Protein AF-A0A418MGN4-F1 (afdb_monomer)

pLDDT: mean 84.05, std 13.54, range [45.31, 95.94]

Mean predicted aligned error: 10.43 Å

Sequence (135 aa):
MVRQQVTQWLERDSSVAQAFSMTQEFLKAIHRHKPARLQQWLAEAEQGAIPKFHSVARGLRRDEAAVMEALQWPYSNGPTEAAVNSLKTVKRQMLGRGKLDLLRKRYLALAERRHWYKRTQQPSSELVQVLSEVP

Structure (mmCIF, N/CA/C/O backbone):
data_AF-A0A418MGN4-F1
#
_entry.id   AF-A0A418MGN4-F1
#
loop_
_atom_site.group_PDB
_atom_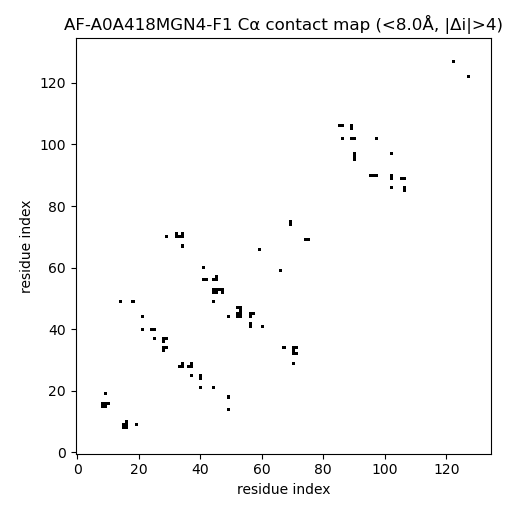site.id
_atom_site.type_symbol
_atom_site.label_atom_id
_atom_site.label_alt_id
_atom_site.label_comp_id
_atom_site.label_asym_id
_atom_site.label_entity_id
_atom_site.label_seq_id
_atom_site.pdbx_PDB_ins_code
_atom_site.Cartn_x
_atom_site.Cartn_y
_atom_site.Cartn_z
_atom_site.occupancy
_atom_site.B_iso_or_equiv
_atom_site.auth_seq_id
_atom_site.auth_comp_id
_atom_site.auth_asym_id
_atom_site.auth_atom_id
_atom_site.pdbx_PDB_model_num
ATOM 1 N N . MET A 1 1 ? 4.988 20.285 14.246 1.00 57.81 1 MET A N 1
ATOM 2 C CA . MET A 1 1 ? 3.801 21.067 13.835 1.00 57.81 1 MET A CA 1
ATOM 3 C C . MET A 1 1 ? 2.652 20.188 13.321 1.00 57.81 1 MET A C 1
ATOM 5 O O . MET A 1 1 ? 1.611 20.186 13.955 1.00 57.81 1 MET A O 1
ATOM 9 N N . VAL A 1 2 ? 2.831 19.362 12.276 1.00 65.69 2 VAL A N 1
ATOM 10 C CA . VAL A 1 2 ? 1.742 18.531 11.690 1.00 65.69 2 VAL A CA 1
ATOM 11 C C . VAL A 1 2 ? 1.106 17.530 12.674 1.00 65.69 2 VAL A C 1
ATOM 13 O O . VAL A 1 2 ? -0.108 17.371 12.693 1.00 65.69 2 VAL A O 1
ATOM 16 N N . ARG A 1 3 ? 1.896 16.885 13.547 1.00 66.19 3 ARG A N 1
ATOM 17 C CA . ARG A 1 3 ? 1.373 15.886 14.504 1.00 66.19 3 ARG A CA 1
ATOM 18 C C . ARG A 1 3 ? 0.373 16.462 15.516 1.00 66.19 3 ARG A C 1
ATOM 20 O O . ARG A 1 3 ? -0.577 15.775 15.852 1.00 66.19 3 ARG A O 1
ATOM 27 N N . GLN A 1 4 ? 0.555 17.709 15.956 1.00 69.69 4 GLN A N 1
ATOM 28 C CA . GLN A 1 4 ? -0.351 18.357 16.917 1.00 69.69 4 GLN A CA 1
ATOM 29 C C . GLN A 1 4 ? -1.708 18.713 16.293 1.00 69.69 4 GLN A C 1
ATOM 31 O O . GLN A 1 4 ? -2.731 18.628 16.963 1.00 69.69 4 GLN A O 1
ATOM 36 N N . GLN A 1 5 ? -1.729 19.057 15.001 1.00 73.00 5 GLN A N 1
ATOM 37 C CA . GLN A 1 5 ? -2.971 19.334 14.271 1.00 73.00 5 GLN A CA 1
ATOM 38 C C . GLN A 1 5 ? -3.812 18.069 14.080 1.00 73.00 5 GLN A C 1
ATOM 40 O O . GLN A 1 5 ? -5.027 18.111 14.244 1.00 73.00 5 GLN A O 1
ATOM 45 N N . VAL A 1 6 ? -3.164 16.931 13.801 1.00 74.94 6 VAL A N 1
ATOM 46 C CA . VAL A 1 6 ? -3.851 15.636 13.695 1.00 74.94 6 VAL A CA 1
ATOM 47 C C . VAL A 1 6 ? -4.528 15.280 15.016 1.00 74.94 6 VAL A C 1
ATOM 49 O O . VAL A 1 6 ? -5.704 14.938 15.007 1.00 74.94 6 VAL A O 1
ATOM 52 N N . THR A 1 7 ? -3.838 15.426 16.151 1.00 75.69 7 THR A N 1
ATOM 53 C CA . THR A 1 7 ? -4.432 15.151 17.468 1.00 75.69 7 THR A CA 1
ATOM 54 C C . THR A 1 7 ? -5.652 16.034 17.739 1.00 75.69 7 THR A C 1
ATOM 56 O O . THR A 1 7 ? -6.694 15.518 18.126 1.00 75.69 7 THR A O 1
ATOM 59 N N . GLN A 1 8 ? -5.580 17.332 17.423 1.00 76.12 8 GLN A N 1
ATOM 60 C CA . GLN A 1 8 ? -6.723 18.242 17.581 1.00 76.12 8 GLN A CA 1
ATOM 61 C C . GLN A 1 8 ? -7.935 17.872 16.713 1.00 76.12 8 GLN A C 1
ATOM 63 O O . GLN A 1 8 ? -9.071 18.122 17.113 1.00 76.12 8 GLN A O 1
ATOM 68 N N . TRP A 1 9 ? -7.733 17.315 15.516 1.00 77.62 9 TRP A N 1
ATOM 69 C CA . TRP A 1 9 ? -8.843 16.841 14.681 1.00 77.62 9 TRP A CA 1
ATOM 70 C C . TRP A 1 9 ? -9.460 15.550 15.217 1.00 77.62 9 TRP A C 1
ATOM 72 O O . TRP A 1 9 ? -10.677 15.403 15.174 1.00 77.62 9 TRP A O 1
ATOM 82 N N . LEU A 1 10 ? -8.638 14.653 15.767 1.00 79.50 10 LEU A N 1
ATOM 83 C CA . LEU A 1 10 ? -9.106 13.411 16.388 1.00 79.50 10 LEU A CA 1
ATOM 84 C C . LEU A 1 10 ? -9.915 13.677 17.667 1.00 79.50 10 LEU A C 1
ATOM 86 O O . LEU A 1 10 ? -10.868 12.960 17.942 1.00 79.50 10 LEU A O 1
ATOM 90 N N . GLU A 1 11 ? -9.569 14.714 18.430 1.00 79.25 11 GLU A N 1
ATOM 91 C CA . GLU A 1 11 ? -10.300 15.104 19.646 1.00 79.25 11 GLU A CA 1
ATOM 92 C C . GLU A 1 11 ? -11.654 15.765 19.351 1.00 79.25 11 GLU A C 1
ATOM 94 O O . GLU A 1 11 ? -12.571 15.691 20.166 1.00 79.25 11 GLU A O 1
ATOM 99 N N . ARG A 1 12 ? -11.791 16.419 18.191 1.00 83.62 12 ARG A N 1
ATOM 100 C CA . ARG A 1 12 ? -13.003 17.162 17.814 1.00 83.62 12 ARG A CA 1
ATOM 101 C C . ARG A 1 12 ? -14.094 16.302 17.191 1.00 83.62 12 ARG A C 1
ATOM 103 O O . ARG A 1 12 ? -15.263 16.651 17.320 1.00 83.62 12 ARG A O 1
ATOM 110 N N . ASP A 1 13 ? -13.726 15.228 16.500 1.00 87.50 13 ASP A N 1
ATOM 111 C CA . ASP A 1 13 ? -14.672 14.385 15.774 1.00 87.50 13 ASP A CA 1
ATOM 112 C C . ASP A 1 13 ? -14.382 12.901 16.029 1.00 87.50 13 ASP A C 1
ATOM 114 O O . ASP A 1 13 ? -13.368 12.342 15.596 1.00 87.50 13 ASP A O 1
ATOM 118 N N . SER A 1 14 ? -15.315 12.245 16.721 1.00 84.31 14 SER A N 1
ATOM 119 C CA . SER A 1 14 ? -15.226 10.824 17.060 1.00 84.31 14 SER A CA 1
ATOM 120 C C . SER A 1 14 ? -15.234 9.917 15.825 1.00 84.31 14 SER A C 1
ATOM 122 O O . SER A 1 14 ? -14.618 8.850 15.852 1.00 84.31 14 SER A O 1
ATOM 124 N N . SER A 1 15 ? -15.853 10.342 14.720 1.00 85.56 15 SER A N 1
ATOM 125 C CA . SER A 1 15 ? -15.847 9.596 13.459 1.00 85.56 15 SER A CA 1
ATOM 126 C C . SER A 1 15 ? -14.466 9.620 12.799 1.00 85.56 15 SER A C 1
ATOM 128 O O . SER A 1 15 ? -13.997 8.596 12.293 1.00 85.56 15 SER A O 1
ATOM 130 N N . VAL A 1 16 ? -13.759 10.752 12.880 1.00 86.56 16 VAL A N 1
ATOM 131 C CA . VAL A 1 16 ? -12.380 10.895 12.388 1.00 86.56 16 VAL A CA 1
ATOM 132 C C . VAL A 1 16 ? -11.424 10.079 13.254 1.00 86.56 16 VAL A C 1
ATOM 134 O O . VAL A 1 16 ? -10.553 9.388 12.720 1.00 86.56 16 VAL A O 1
ATOM 137 N N . ALA A 1 17 ? -11.621 10.082 14.575 1.00 87.88 17 ALA A N 1
ATOM 138 C CA . ALA A 1 17 ? -10.872 9.230 15.496 1.00 87.88 17 ALA A CA 1
ATOM 139 C C . ALA A 1 17 ? -11.045 7.738 15.185 1.00 87.88 17 ALA A C 1
ATOM 141 O O . ALA A 1 17 ? -10.059 7.000 15.080 1.00 87.88 17 ALA A O 1
ATOM 142 N N . GLN A 1 18 ? -12.287 7.300 14.967 1.00 88.12 18 GLN A N 1
ATOM 143 C CA . GLN A 1 18 ? -12.589 5.924 14.585 1.00 88.12 18 GLN A CA 1
ATOM 144 C C . GLN A 1 18 ? -11.954 5.570 13.236 1.00 88.12 18 GLN A C 1
ATOM 146 O O . GLN A 1 18 ? -11.312 4.525 13.116 1.00 88.12 18 GLN A O 1
ATOM 151 N N . ALA A 1 19 ? -12.053 6.456 12.240 1.00 90.88 19 ALA A N 1
ATOM 152 C CA . ALA A 1 19 ? -11.460 6.232 10.927 1.00 90.88 19 ALA A CA 1
ATOM 153 C C . ALA A 1 19 ? -9.938 6.099 1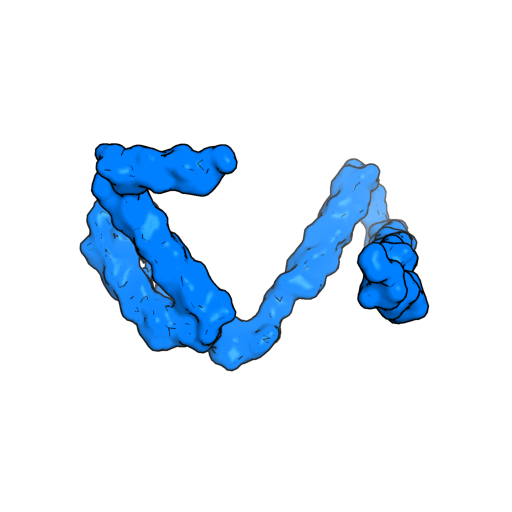0.982 1.00 90.88 19 ALA A C 1
ATOM 155 O O . ALA A 1 19 ? -9.352 5.219 10.342 1.00 90.88 19 ALA A O 1
ATOM 156 N N . PHE A 1 20 ? -9.295 6.954 11.773 1.00 90.88 20 PHE A N 1
ATOM 157 C CA . PHE A 1 20 ? -7.861 6.895 11.988 1.00 90.88 20 PHE A CA 1
ATOM 158 C C . PHE A 1 20 ? -7.454 5.582 12.659 1.00 90.88 20 PHE A C 1
ATOM 160 O O . PHE A 1 20 ? -6.564 4.901 12.154 1.00 90.88 20 PHE A O 1
ATOM 167 N N . SER A 1 21 ? -8.140 5.192 13.738 1.00 90.75 21 SER A N 1
ATOM 168 C CA . SER A 1 21 ? -7.884 3.932 14.445 1.00 90.75 21 SER A CA 1
ATOM 169 C C . SER A 1 21 ? -8.006 2.724 13.513 1.00 90.75 21 SER A C 1
ATOM 171 O O . SER A 1 21 ? -7.067 1.938 13.383 1.00 90.75 21 SER A O 1
ATOM 173 N N . MET A 1 22 ? -9.107 2.633 12.760 1.00 93.38 22 MET A N 1
ATOM 174 C CA . MET A 1 22 ? -9.318 1.553 11.795 1.00 93.38 22 MET A CA 1
ATOM 175 C C . MET A 1 22 ? -8.234 1.525 10.716 1.00 93.38 22 MET A C 1
ATOM 177 O O . MET A 1 22 ? -7.742 0.454 10.369 1.00 93.38 22 MET A O 1
ATOM 181 N N . THR A 1 23 ? -7.812 2.685 10.213 1.00 94.31 23 THR A N 1
ATOM 182 C CA . THR A 1 23 ? -6.727 2.766 9.225 1.00 94.31 23 THR A CA 1
ATOM 183 C C . THR A 1 23 ? -5.399 2.289 9.813 1.00 94.31 23 THR A C 1
ATOM 185 O O . THR A 1 23 ? -4.657 1.559 9.157 1.00 94.31 23 THR A O 1
ATOM 188 N N . GLN A 1 24 ? -5.088 2.664 11.056 1.00 94.06 24 GLN A N 1
ATOM 189 C CA . GLN A 1 24 ? -3.870 2.217 11.733 1.00 94.06 24 GLN A CA 1
ATOM 190 C C . GLN A 1 24 ? -3.868 0.703 11.952 1.00 94.06 24 GLN A C 1
ATOM 192 O O . GLN A 1 24 ? -2.849 0.058 11.711 1.00 94.06 24 GLN A O 1
ATOM 197 N N . GLU A 1 25 ? -4.992 0.121 12.368 1.00 93.38 25 GLU A N 1
ATOM 198 C CA . GLU A 1 25 ? -5.103 -1.327 12.560 1.00 93.38 25 GLU A CA 1
ATOM 199 C C . GLU A 1 25 ? -4.964 -2.099 11.245 1.00 93.38 25 GLU A C 1
ATOM 201 O O . GLU A 1 25 ? -4.227 -3.087 11.195 1.00 93.38 25 GLU A O 1
ATOM 206 N N . PHE A 1 26 ? -5.554 -1.594 10.158 1.00 94.31 26 PHE A N 1
ATOM 207 C CA . PHE A 1 26 ? -5.337 -2.133 8.816 1.00 94.31 26 PHE A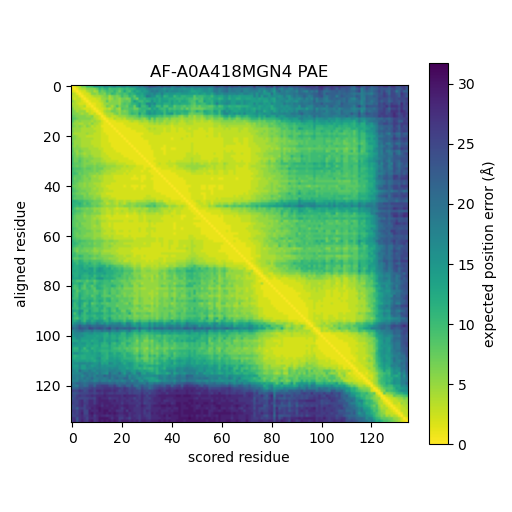 CA 1
ATOM 208 C C . PHE A 1 26 ? -3.855 -2.110 8.424 1.00 94.31 26 PHE A C 1
ATOM 210 O O . PHE A 1 26 ? -3.277 -3.143 8.087 1.00 94.31 26 PHE A O 1
ATOM 217 N N . LEU A 1 27 ? -3.206 -0.944 8.519 1.00 94.00 27 LEU A N 1
ATOM 218 C CA . LEU A 1 27 ? -1.797 -0.791 8.150 1.00 94.00 27 LEU A CA 1
ATOM 219 C C . LEU A 1 27 ? -0.885 -1.684 8.995 1.00 94.00 27 LEU A C 1
ATOM 221 O O . LEU A 1 27 ? 0.065 -2.262 8.469 1.00 94.00 27 LEU A O 1
ATOM 225 N N . LYS A 1 28 ? -1.169 -1.835 10.293 1.00 93.12 28 LYS A N 1
ATOM 226 C CA . LYS A 1 28 ? -0.435 -2.766 11.159 1.00 93.12 28 LYS A CA 1
ATOM 227 C C . LYS A 1 28 ? -0.605 -4.210 10.699 1.00 93.12 28 LYS A C 1
ATOM 229 O O . LYS A 1 28 ? 0.386 -4.935 10.698 1.00 93.12 28 LYS A O 1
ATOM 234 N N . ALA A 1 29 ? -1.814 -4.629 10.320 1.00 92.69 29 ALA A N 1
ATOM 235 C CA . ALA A 1 29 ? -2.063 -5.985 9.832 1.00 92.69 29 ALA A CA 1
ATOM 236 C C . ALA A 1 29 ? -1.272 -6.280 8.547 1.00 92.69 29 ALA A C 1
ATOM 238 O O . ALA A 1 29 ? -0.634 -7.331 8.457 1.00 92.69 29 ALA A O 1
ATOM 239 N N . ILE A 1 30 ? -1.248 -5.324 7.610 1.00 91.56 30 ILE A N 1
ATOM 240 C CA . ILE A 1 30 ? -0.504 -5.436 6.350 1.00 91.56 30 ILE A CA 1
ATOM 241 C C . ILE A 1 30 ? 1.010 -5.431 6.592 1.00 91.56 30 ILE A C 1
ATOM 243 O O . ILE A 1 30 ? 1.690 -6.391 6.245 1.00 91.56 30 ILE A O 1
ATOM 247 N N . HIS A 1 31 ? 1.552 -4.395 7.242 1.00 89.62 31 HIS A N 1
ATOM 248 C CA . HIS A 1 31 ? 3.003 -4.254 7.430 1.00 89.62 31 HIS A CA 1
ATOM 249 C C . HIS A 1 31 ? 3.619 -5.351 8.303 1.00 89.62 31 HIS A C 1
ATOM 251 O O . HIS A 1 31 ? 4.808 -5.634 8.187 1.00 89.62 31 HIS A O 1
ATOM 257 N N . ARG A 1 32 ? 2.838 -5.951 9.209 1.00 90.44 32 ARG A N 1
ATOM 258 C CA . ARG A 1 32 ? 3.302 -7.049 10.071 1.00 90.44 32 ARG A CA 1
ATOM 259 C C . ARG A 1 32 ? 2.974 -8.432 9.514 1.00 90.44 32 ARG A C 1
ATOM 261 O O . ARG A 1 32 ? 3.194 -9.405 10.235 1.00 90.44 32 ARG A O 1
ATOM 268 N N . HIS A 1 33 ? 2.441 -8.521 8.291 1.00 89.50 33 HIS A N 1
ATOM 269 C CA . HIS A 1 33 ? 2.100 -9.787 7.641 1.00 89.50 33 HIS A CA 1
ATOM 270 C C . HIS A 1 33 ? 1.220 -10.681 8.539 1.00 89.50 33 HIS A C 1
ATOM 272 O O . HIS A 1 33 ? 1.530 -11.841 8.809 1.00 89.50 33 HIS A O 1
ATOM 278 N N . LYS A 1 34 ? 0.140 -10.111 9.098 1.00 91.50 34 LYS A N 1
ATOM 279 C CA . LYS A 1 34 ? -0.769 -10.802 10.031 1.00 91.50 34 LYS A CA 1
ATOM 280 C C . LYS A 1 34 ? -2.126 -11.086 9.366 1.00 91.50 34 LYS A C 1
ATOM 282 O O . LYS A 1 34 ? -3.057 -10.303 9.567 1.00 91.50 34 LYS A O 1
ATOM 287 N N . PRO A 1 35 ? -2.285 -12.211 8.638 1.00 91.25 35 PRO A N 1
ATOM 288 C CA . PRO A 1 35 ? -3.520 -12.523 7.908 1.00 91.25 35 PRO A CA 1
ATOM 289 C C . PRO A 1 35 ? -4.741 -12.638 8.828 1.00 91.25 35 PRO A C 1
ATOM 291 O O . PRO A 1 35 ? -5.783 -12.058 8.542 1.00 91.25 35 PRO A O 1
ATOM 294 N N . ALA A 1 36 ? -4.596 -13.272 9.996 1.00 92.56 36 ALA A N 1
ATOM 295 C CA . ALA A 1 36 ? -5.677 -13.366 10.981 1.00 92.56 36 ALA A CA 1
ATOM 296 C C . ALA A 1 36 ? -6.156 -11.987 11.476 1.00 92.56 36 ALA A C 1
ATOM 298 O O . ALA A 1 36 ? -7.352 -11.766 11.656 1.00 92.56 36 ALA A O 1
ATOM 299 N N . ARG A 1 37 ? -5.234 -11.028 11.649 1.00 94.06 37 ARG A N 1
ATOM 300 C CA . ARG A 1 37 ? -5.594 -9.663 12.058 1.00 94.06 37 ARG A CA 1
ATOM 301 C C . ARG A 1 37 ? -6.303 -8.914 10.933 1.00 94.06 37 ARG A C 1
ATOM 303 O O . ARG A 1 37 ? -7.234 -8.168 11.217 1.00 94.06 37 ARG A O 1
ATOM 310 N N . LEU A 1 38 ? -5.899 -9.128 9.677 1.00 94.88 38 LEU A N 1
ATOM 311 C CA . LEU A 1 38 ? -6.600 -8.550 8.532 1.00 94.88 38 LEU A CA 1
ATOM 312 C C . LEU A 1 38 ? -8.025 -9.108 8.412 1.00 94.88 38 LEU A C 1
ATOM 314 O O . LEU A 1 38 ? -8.948 -8.335 8.195 1.00 94.88 38 LEU A O 1
ATOM 318 N N . GLN A 1 39 ? -8.221 -10.413 8.604 1.00 94.44 39 GLN A N 1
ATOM 319 C CA . GLN A 1 39 ? -9.551 -11.037 8.589 1.00 94.44 39 GLN A CA 1
ATOM 320 C C . GLN A 1 39 ? -10.495 -10.428 9.625 1.00 94.44 39 GLN A C 1
ATOM 322 O O . GLN A 1 39 ? -11.632 -10.079 9.309 1.00 94.44 39 GLN A O 1
ATOM 327 N N . GLN A 1 40 ? -10.002 -10.242 10.850 1.00 94.44 40 GLN A N 1
ATOM 328 C CA . GLN A 1 40 ? -10.760 -9.565 11.895 1.00 94.44 40 GLN A CA 1
ATOM 329 C C . GLN A 1 40 ? -11.103 -8.126 11.488 1.00 94.44 40 GLN A C 1
ATOM 331 O O . GLN A 1 40 ? -12.252 -7.708 11.607 1.00 94.44 40 GLN A O 1
ATOM 336 N N . TRP A 1 41 ? -10.126 -7.391 10.952 1.00 95.94 41 TRP A N 1
ATOM 337 C CA . TRP A 1 41 ? -10.351 -6.028 10.483 1.00 95.94 41 TRP A CA 1
ATOM 338 C C . TRP A 1 41 ? -11.392 -5.959 9.359 1.00 95.94 41 TRP A C 1
ATOM 340 O O . TRP A 1 41 ? -12.202 -5.042 9.359 1.00 95.94 41 TRP A O 1
ATOM 350 N N . LEU A 1 42 ? -11.416 -6.918 8.426 1.00 95.81 42 LEU A N 1
ATOM 351 C CA . LEU A 1 42 ? -12.421 -6.971 7.357 1.00 95.81 42 LEU A CA 1
ATOM 352 C C . LEU A 1 42 ? -13.836 -7.121 7.925 1.00 95.81 42 LEU A C 1
ATOM 354 O O . LE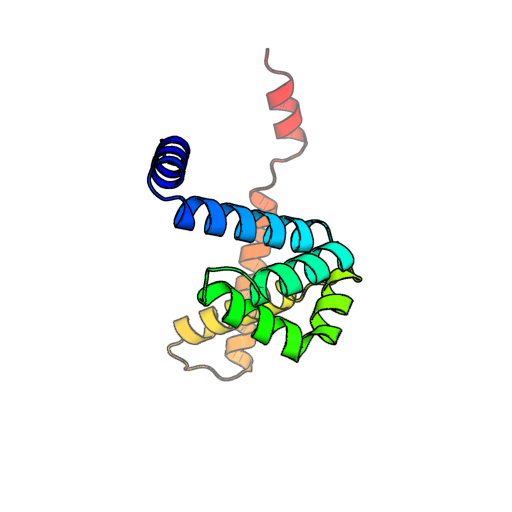U A 1 42 ? -14.731 -6.388 7.513 1.00 95.81 42 LEU A O 1
ATOM 358 N N . ALA A 1 43 ? -14.026 -8.009 8.905 1.00 94.81 43 ALA A N 1
ATOM 359 C CA . ALA A 1 43 ? -15.316 -8.182 9.570 1.00 94.81 43 ALA A CA 1
ATOM 360 C C . ALA A 1 43 ? -15.751 -6.909 10.326 1.00 94.81 43 ALA A C 1
ATOM 362 O O . ALA A 1 43 ? -16.891 -6.464 10.190 1.00 94.81 43 ALA A O 1
ATOM 363 N N . GLU A 1 44 ? -14.831 -6.281 11.066 1.00 93.56 44 GLU A N 1
ATOM 364 C CA . GLU A 1 44 ? -15.074 -5.003 11.755 1.00 93.56 44 GLU A CA 1
ATOM 365 C C . GLU A 1 44 ? -15.379 -3.868 10.759 1.00 93.56 44 GLU A C 1
ATOM 367 O O . GLU A 1 44 ? -16.243 -3.025 11.000 1.00 93.56 44 GLU A O 1
ATOM 372 N N . ALA A 1 45 ? -14.699 -3.857 9.611 1.00 94.62 45 ALA A N 1
ATOM 373 C CA . ALA A 1 45 ? -14.869 -2.866 8.560 1.00 94.62 45 ALA A CA 1
ATOM 374 C C . ALA A 1 45 ? -16.189 -3.000 7.802 1.00 94.62 45 ALA A C 1
ATOM 376 O O . ALA A 1 45 ? -16.707 -1.983 7.357 1.00 94.62 45 ALA A O 1
ATOM 377 N N . GLU A 1 46 ? -16.743 -4.202 7.663 1.00 93.19 46 GLU A N 1
ATOM 378 C CA . GLU A 1 46 ? -18.053 -4.437 7.041 1.00 93.19 46 GLU A CA 1
ATOM 379 C C . GLU A 1 46 ? -19.217 -4.041 7.957 1.00 93.19 46 GLU A C 1
ATOM 381 O O . GLU A 1 46 ? -20.238 -3.554 7.477 1.00 93.19 46 GLU A O 1
ATOM 386 N N . GLN A 1 47 ? -19.057 -4.224 9.270 1.00 90.62 47 GLN A N 1
ATOM 387 C CA . GLN A 1 47 ? -20.097 -3.940 10.268 1.00 90.62 47 GLN A CA 1
ATOM 388 C C . GLN A 1 47 ? -19.994 -2.528 10.868 1.00 90.62 47 GLN A C 1
ATOM 390 O O . GLN A 1 47 ? -20.905 -2.073 11.558 1.00 90.62 47 GLN A O 1
ATOM 395 N N . GLY A 1 48 ? -18.879 -1.832 10.635 1.00 88.19 48 GLY A N 1
ATOM 396 C CA . GLY A 1 48 ? -18.590 -0.531 11.232 1.00 88.19 48 GLY A CA 1
ATOM 397 C C . GLY A 1 48 ? -19.488 0.609 10.737 1.00 88.19 48 GLY A C 1
ATOM 398 O O . GLY A 1 48 ? -20.204 0.497 9.748 1.00 88.19 48 GLY A O 1
ATOM 399 N N . ALA A 1 49 ? -19.403 1.766 11.392 1.00 86.12 49 ALA A N 1
ATOM 400 C CA . ALA A 1 49 ? -20.263 2.919 11.101 1.00 86.12 49 ALA A CA 1
ATOM 401 C C . ALA A 1 49 ? -19.837 3.751 9.873 1.00 86.12 49 ALA A C 1
ATOM 403 O O . ALA A 1 49 ? -20.536 4.686 9.493 1.00 86.12 49 ALA A O 1
ATOM 404 N N . ILE A 1 50 ? -18.686 3.452 9.259 1.00 90.12 50 ILE A N 1
ATOM 405 C CA . ILE A 1 50 ? -18.075 4.287 8.215 1.00 90.12 50 ILE A CA 1
ATOM 406 C C . ILE A 1 50 ? -18.204 3.587 6.851 1.00 90.12 50 ILE A C 1
ATOM 408 O O . ILE A 1 50 ? -17.425 2.673 6.553 1.00 90.12 50 ILE A O 1
ATOM 412 N N . PRO A 1 51 ? -19.108 4.049 5.960 1.00 90.19 51 PRO A N 1
ATOM 413 C CA . PRO A 1 51 ? -19.405 3.372 4.692 1.00 90.19 51 PRO A CA 1
ATOM 414 C C . PRO A 1 51 ? -18.196 3.214 3.767 1.00 90.19 51 PRO A C 1
ATOM 416 O O . PRO A 1 51 ? -18.133 2.304 2.937 1.00 90.19 51 PRO A O 1
ATOM 419 N N . LYS A 1 52 ? -17.196 4.097 3.892 1.00 91.56 52 LYS A N 1
ATOM 420 C CA . LYS A 1 52 ? -15.989 4.008 3.071 1.00 91.56 52 LYS A CA 1
ATOM 421 C C . LYS A 1 52 ? -15.201 2.728 3.359 1.00 91.56 52 LYS A C 1
ATOM 423 O O . LYS A 1 52 ? -14.733 2.106 2.404 1.00 91.56 52 LYS A O 1
ATOM 428 N N . PHE A 1 53 ? -15.123 2.281 4.614 1.00 94.44 53 PHE A N 1
ATOM 429 C CA . PHE A 1 53 ? -14.452 1.020 4.945 1.00 94.44 53 PHE A CA 1
ATOM 430 C C . PHE A 1 53 ? -15.217 -0.199 4.442 1.00 94.44 53 PHE A C 1
ATOM 432 O O . PHE A 1 53 ? -14.577 -1.152 4.015 1.00 94.44 53 PHE A O 1
ATOM 439 N N . HIS A 1 54 ? -16.547 -0.130 4.331 1.00 94.56 54 HIS A N 1
ATOM 440 C CA . HIS A 1 54 ? -17.342 -1.210 3.735 1.00 94.56 54 HIS A CA 1
ATOM 441 C C . HIS A 1 54 ? -16.933 -1.460 2.282 1.00 94.56 54 HIS A C 1
ATOM 443 O O . HIS A 1 54 ? -16.850 -2.596 1.825 1.00 94.56 54 HIS A O 1
ATOM 449 N N . SER A 1 55 ? -16.695 -0.383 1.521 1.00 93.00 55 SER A N 1
ATOM 450 C CA . SER A 1 55 ? -16.258 -0.493 0.123 1.00 93.00 55 SER A CA 1
ATOM 451 C C . SER A 1 55 ? -14.856 -1.093 -0.001 1.00 93.00 55 SER A C 1
ATOM 453 O O . SER A 1 55 ? -14.619 -1.905 -0.892 1.00 93.00 55 SER A O 1
ATOM 455 N N . VAL A 1 56 ? -13.955 -0.739 0.921 1.00 94.06 56 VAL A N 1
ATOM 456 C CA . VAL A 1 56 ? -12.594 -1.286 0.974 1.00 94.06 56 VAL A CA 1
ATOM 457 C C . VAL A 1 56 ? -12.630 -2.766 1.344 1.00 94.06 56 VAL A C 1
ATOM 459 O O . VAL A 1 56 ? -12.031 -3.575 0.643 1.00 94.06 56 VAL A O 1
ATOM 462 N N . ALA A 1 57 ? -13.376 -3.128 2.388 1.00 95.50 57 ALA A N 1
ATOM 463 C CA . ALA A 1 57 ? -13.498 -4.506 2.840 1.00 95.50 57 ALA A CA 1
ATOM 464 C C . ALA A 1 57 ? -14.096 -5.407 1.754 1.00 95.50 57 ALA A C 1
ATOM 466 O O . ALA A 1 57 ? -13.501 -6.425 1.420 1.00 95.50 57 ALA A O 1
ATOM 467 N N . ARG A 1 58 ? -15.181 -4.976 1.093 1.00 94.50 58 ARG A N 1
ATOM 468 C CA . ARG A 1 58 ? -15.755 -5.709 -0.050 1.00 94.50 58 ARG A CA 1
ATOM 469 C C . ARG A 1 58 ? -14.773 -5.887 -1.206 1.00 94.50 58 ARG A C 1
ATOM 471 O O . ARG A 1 58 ? -14.752 -6.947 -1.824 1.00 94.50 58 ARG A O 1
ATOM 478 N N . GLY A 1 59 ? -13.971 -4.864 -1.507 1.00 94.44 59 GLY A N 1
ATOM 479 C CA . GLY A 1 59 ? -12.923 -4.962 -2.523 1.00 94.44 59 GLY A CA 1
ATOM 480 C C . GLY A 1 59 ? -11.885 -6.026 -2.165 1.00 94.44 59 GLY A C 1
ATOM 481 O O . GLY A 1 59 ? -11.588 -6.887 -2.983 1.00 94.44 59 GLY A O 1
ATOM 482 N N . LEU A 1 60 ? -11.400 -6.016 -0.923 1.00 94.88 60 LEU A N 1
ATOM 483 C CA . LEU A 1 60 ? -10.420 -6.990 -0.434 1.00 94.88 60 LEU A CA 1
ATOM 484 C C . LEU A 1 60 ? -10.992 -8.410 -0.325 1.00 94.88 60 LEU A C 1
ATOM 486 O O . LEU A 1 60 ? -10.283 -9.359 -0.632 1.00 94.88 60 LEU A O 1
ATOM 490 N N . ARG A 1 61 ? -12.268 -8.562 0.053 1.00 95.12 61 ARG A N 1
ATOM 491 C CA . ARG A 1 61 ? -12.980 -9.853 0.068 1.00 95.12 61 ARG A CA 1
ATOM 492 C C . ARG A 1 61 ? -13.069 -10.487 -1.314 1.00 95.12 61 ARG A C 1
ATOM 494 O O . ARG A 1 61 ? -12.942 -11.698 -1.447 1.00 95.12 61 ARG A O 1
ATOM 501 N N . ARG A 1 62 ? -13.284 -9.679 -2.355 1.00 95.75 62 ARG A N 1
ATOM 502 C CA . ARG A 1 62 ? -13.371 -10.183 -3.733 1.00 95.75 62 ARG A CA 1
ATOM 503 C C . ARG A 1 62 ? -12.089 -10.902 -4.160 1.00 95.75 62 ARG A C 1
ATOM 505 O O . ARG A 1 62 ? -12.175 -11.910 -4.853 1.00 95.75 62 ARG A O 1
ATOM 512 N N . ASP A 1 63 ? -10.945 -10.404 -3.704 1.00 93.81 63 ASP A N 1
ATOM 513 C CA . ASP A 1 63 ? -9.617 -10.936 -4.011 1.00 93.81 63 ASP A CA 1
ATOM 514 C C . ASP A 1 63 ? -8.963 -11.593 -2.777 1.00 93.81 63 ASP A C 1
ATOM 516 O O . ASP A 1 63 ? -7.738 -11.640 -2.661 1.00 93.81 63 ASP A O 1
ATOM 520 N N . GLU A 1 64 ? -9.768 -12.106 -1.838 1.00 92.69 64 GLU A N 1
ATOM 521 C CA . GLU A 1 64 ? -9.313 -12.535 -0.508 1.00 92.69 64 GLU A CA 1
ATOM 522 C C . GLU A 1 64 ? -8.182 -13.561 -0.567 1.00 92.69 64 GLU A C 1
ATOM 524 O O . GLU A 1 64 ? -7.178 -13.402 0.123 1.00 92.69 64 GLU A O 1
ATOM 529 N N . ALA A 1 65 ? -8.298 -14.570 -1.434 1.00 91.81 65 ALA A N 1
ATOM 530 C CA . ALA A 1 65 ? -7.258 -15.582 -1.605 1.00 91.81 65 ALA A CA 1
ATOM 531 C C . ALA A 1 65 ? -5.910 -14.950 -1.992 1.00 91.81 65 ALA A C 1
ATOM 533 O O . ALA A 1 65 ? -4.887 -15.242 -1.379 1.00 91.81 65 ALA A O 1
ATOM 534 N N . ALA A 1 66 ? -5.912 -14.018 -2.950 1.00 91.25 66 ALA A N 1
ATOM 535 C CA . ALA A 1 66 ? -4.700 -13.328 -3.381 1.00 91.25 66 ALA A CA 1
ATOM 536 C C . ALA A 1 66 ? -4.131 -12.423 -2.279 1.00 91.25 66 ALA A C 1
ATOM 538 O O . ALA A 1 66 ? -2.916 -12.349 -2.109 1.00 91.25 66 ALA A O 1
ATOM 539 N N . VAL A 1 67 ? -4.994 -11.755 -1.509 1.00 91.81 67 VAL A N 1
ATOM 540 C CA . VAL A 1 67 ? -4.585 -10.891 -0.392 1.00 91.81 67 VAL A CA 1
ATOM 541 C C . VAL A 1 67 ? -3.964 -11.703 0.747 1.00 91.81 67 VAL A C 1
ATOM 543 O O . VAL A 1 67 ? -2.948 -11.289 1.306 1.00 91.81 67 VAL A O 1
ATOM 546 N N . MET A 1 68 ? -4.542 -12.857 1.091 1.00 91.56 68 MET A N 1
ATOM 547 C CA . MET A 1 68 ? -4.006 -13.727 2.143 1.00 91.56 68 MET A CA 1
ATOM 548 C C . MET A 1 68 ? -2.658 -14.325 1.736 1.00 91.56 68 MET A C 1
ATOM 550 O O . MET A 1 68 ? -1.711 -14.264 2.521 1.00 91.56 68 MET A O 1
ATOM 554 N N . GLU A 1 69 ? -2.530 -14.798 0.494 1.00 90.19 69 GLU A N 1
ATOM 555 C CA . GLU A 1 69 ? -1.249 -15.261 -0.052 1.00 90.19 69 GLU A CA 1
ATOM 556 C C . GLU A 1 69 ? -0.208 -14.130 -0.069 1.00 90.19 69 GLU A C 1
ATOM 558 O O . GLU A 1 69 ? 0.921 -14.308 0.388 1.00 90.19 69 GLU A O 1
ATOM 563 N N . ALA A 1 70 ? -0.587 -12.921 -0.498 1.00 88.56 70 ALA A N 1
ATOM 564 C CA . ALA A 1 70 ? 0.310 -11.764 -0.495 1.00 88.56 70 ALA A CA 1
ATOM 565 C C . ALA A 1 70 ? 0.814 -11.383 0.910 1.00 88.56 70 ALA A C 1
ATOM 567 O O . ALA A 1 70 ? 1.889 -10.800 1.037 1.00 88.56 70 ALA A O 1
ATOM 568 N N . LEU A 1 71 ? 0.064 -11.705 1.970 1.00 89.00 71 LEU A N 1
ATOM 569 C CA . LEU A 1 71 ? 0.519 -11.524 3.350 1.00 89.00 71 LEU A CA 1
ATOM 570 C C . LEU A 1 71 ? 1.400 -12.667 3.843 1.00 89.00 71 LEU A C 1
ATOM 572 O O . LEU A 1 71 ? 2.263 -12.427 4.684 1.00 89.00 71 LEU A O 1
ATOM 576 N N . GLN A 1 72 ? 1.189 -13.884 3.354 1.00 88.12 72 GLN A N 1
ATOM 577 C CA . GLN A 1 72 ? 1.951 -15.057 3.768 1.00 88.12 72 GLN A CA 1
ATOM 578 C C . GLN A 1 72 ? 3.376 -15.050 3.210 1.00 88.12 72 GLN A C 1
ATOM 580 O O . GLN A 1 72 ? 4.311 -15.479 3.891 1.00 88.12 72 GLN A O 1
ATOM 585 N N . TRP A 1 73 ? 3.553 -14.541 1.992 1.00 85.56 73 TRP A N 1
ATOM 586 C CA . TRP A 1 73 ? 4.843 -14.539 1.316 1.00 85.56 73 TRP A CA 1
ATOM 587 C C . TRP A 1 73 ? 5.567 -13.189 1.435 1.00 85.56 73 TRP A C 1
ATOM 589 O O . TRP A 1 73 ? 4.936 -12.134 1.433 1.00 85.56 73 TRP A O 1
ATOM 599 N N . PRO A 1 74 ? 6.913 -13.180 1.472 1.00 81.00 74 PRO A N 1
ATOM 600 C CA . PRO A 1 74 ? 7.698 -11.944 1.525 1.00 81.00 74 PRO A CA 1
ATOM 601 C C . PRO A 1 74 ? 7.805 -11.240 0.159 1.00 81.00 74 PRO A C 1
ATOM 603 O O . PRO A 1 74 ? 8.490 -10.223 0.031 1.00 81.00 74 PRO A O 1
ATOM 606 N N . TYR A 1 75 ? 7.186 -11.791 -0.889 1.00 81.94 75 TYR A N 1
ATOM 607 C CA . TYR A 1 75 ? 7.246 -11.234 -2.234 1.00 81.94 75 TYR A CA 1
ATOM 608 C C . TYR A 1 75 ? 6.260 -10.079 -2.379 1.00 81.94 75 TYR A C 1
ATOM 610 O O . TYR A 1 75 ? 5.084 -10.194 -2.051 1.00 81.94 75 TYR A O 1
ATOM 618 N N . SER A 1 76 ? 6.734 -8.968 -2.937 1.00 81.19 76 SER A N 1
ATOM 619 C CA . SER A 1 76 ? 5.890 -7.826 -3.276 1.00 81.19 76 SER A CA 1
ATOM 620 C C . SER A 1 76 ? 6.008 -7.500 -4.758 1.00 81.19 76 SER A C 1
ATOM 622 O O . SER A 1 76 ? 7.063 -7.674 -5.370 1.00 81.19 76 SER A O 1
ATOM 624 N N . ASN A 1 77 ? 4.938 -6.954 -5.332 1.00 85.00 77 ASN A N 1
ATOM 625 C CA . ASN A 1 77 ? 4.949 -6.442 -6.702 1.00 85.00 77 ASN A CA 1
ATOM 626 C C . ASN A 1 77 ? 5.670 -5.081 -6.826 1.00 85.00 77 ASN A C 1
ATOM 628 O O . ASN A 1 77 ? 5.763 -4.517 -7.915 1.00 85.00 77 ASN A O 1
ATOM 632 N N . GLY A 1 78 ? 6.207 -4.544 -5.724 1.00 86.38 78 GLY A N 1
ATOM 633 C CA . GLY A 1 78 ? 6.833 -3.222 -5.663 1.00 86.38 78 GLY A CA 1
ATOM 634 C C . GLY A 1 78 ? 7.952 -3.005 -6.693 1.00 86.38 78 GLY A C 1
ATOM 635 O O . GLY A 1 78 ? 7.915 -2.000 -7.406 1.00 86.38 78 GLY A O 1
ATOM 636 N N . PRO A 1 79 ? 8.929 -3.923 -6.846 1.00 88.00 79 PRO A N 1
ATOM 637 C CA . PRO A 1 79 ? 9.977 -3.791 -7.860 1.00 88.00 79 PRO A CA 1
ATOM 638 C C . PRO A 1 79 ? 9.426 -3.744 -9.292 1.00 88.00 79 PRO A C 1
ATOM 640 O O . PRO A 1 79 ? 9.851 -2.910 -10.097 1.00 88.00 79 PRO A O 1
ATOM 643 N N . THR A 1 80 ? 8.444 -4.594 -9.597 1.00 90.38 80 THR A N 1
ATOM 644 C CA . THR A 1 80 ? 7.775 -4.642 -10.903 1.00 90.38 80 THR A CA 1
ATOM 645 C C . THR A 1 80 ? 7.015 -3.347 -11.174 1.00 90.38 80 THR A C 1
ATOM 647 O O . THR A 1 80 ? 7.169 -2.743 -12.236 1.00 90.38 80 THR A O 1
ATOM 650 N N . GLU A 1 81 ? 6.241 -2.861 -10.205 1.00 90.88 81 GLU A N 1
ATOM 651 C CA . GLU A 1 81 ? 5.499 -1.604 -10.314 1.00 90.88 81 GLU A CA 1
ATOM 652 C C . GLU A 1 81 ? 6.428 -0.403 -10.473 1.00 90.88 81 GLU A C 1
ATOM 654 O O . GLU A 1 81 ? 6.172 0.469 -11.306 1.00 90.88 81 GLU A O 1
ATOM 659 N N . ALA A 1 82 ? 7.549 -0.376 -9.750 1.00 89.31 82 ALA A N 1
ATOM 660 C CA . ALA A 1 82 ? 8.564 0.658 -9.895 1.00 89.31 82 ALA A CA 1
ATOM 661 C C . ALA A 1 82 ? 9.170 0.661 -11.308 1.00 89.31 82 ALA A C 1
ATOM 663 O O . ALA A 1 82 ? 9.328 1.732 -11.913 1.00 89.31 82 ALA A O 1
ATOM 664 N N . ALA A 1 83 ? 9.470 -0.517 -11.867 1.00 90.06 83 ALA A N 1
ATOM 665 C CA . ALA A 1 83 ? 9.954 -0.663 -13.239 1.00 90.06 83 ALA A CA 1
ATOM 666 C C . ALA A 1 83 ? 8.908 -0.184 -14.260 1.00 90.06 83 ALA A C 1
ATOM 668 O O . ALA A 1 83 ? 9.208 0.663 -15.106 1.00 90.06 83 ALA A O 1
ATOM 669 N N . VAL A 1 84 ? 7.656 -0.635 -14.129 1.00 92.56 84 VAL A N 1
ATOM 670 C CA . VAL A 1 84 ? 6.537 -0.234 -14.998 1.00 92.56 84 VAL A CA 1
ATOM 671 C C . VAL A 1 84 ? 6.280 1.270 -14.919 1.00 92.56 84 VAL A C 1
ATOM 673 O O . VAL A 1 84 ? 6.112 1.920 -15.952 1.00 92.56 84 VAL A O 1
ATOM 676 N N . ASN A 1 85 ? 6.276 1.858 -13.723 1.00 93.31 85 ASN A N 1
ATOM 677 C CA . ASN A 1 85 ? 6.089 3.295 -13.542 1.00 93.31 85 ASN A CA 1
ATOM 678 C C . ASN A 1 85 ? 7.219 4.092 -14.207 1.00 93.31 85 ASN A C 1
ATOM 680 O O . ASN A 1 85 ? 6.989 5.091 -14.885 1.00 93.31 85 ASN A O 1
ATOM 684 N N . SER A 1 86 ? 8.451 3.607 -14.086 1.00 91.06 86 SER A N 1
ATOM 685 C CA . SER A 1 86 ? 9.616 4.227 -14.717 1.00 91.06 86 SER A CA 1
ATOM 686 C C . SER A 1 86 ? 9.540 4.164 -16.239 1.00 91.06 86 SER A C 1
ATOM 688 O O . SER A 1 86 ? 9.775 5.168 -16.910 1.00 91.06 86 SER A O 1
ATOM 690 N N . LEU A 1 87 ? 9.131 3.018 -16.786 1.00 92.62 87 LEU A N 1
ATOM 691 C CA . LEU A 1 87 ? 8.890 2.858 -18.214 1.00 92.62 87 LEU A CA 1
ATOM 692 C C . LEU A 1 87 ? 7.775 3.795 -18.706 1.00 92.62 87 LEU A C 1
ATOM 694 O O . LEU A 1 87 ? 7.936 4.467 -19.726 1.00 92.62 87 LEU A O 1
ATOM 698 N N . LYS A 1 88 ? 6.667 3.899 -17.958 1.00 91.44 88 LYS A N 1
ATOM 699 C CA . LYS A 1 88 ? 5.569 4.839 -18.247 1.00 91.44 88 LYS A CA 1
ATOM 700 C C . LYS A 1 88 ? 6.063 6.286 -18.255 1.00 91.44 88 LYS A C 1
ATOM 702 O O . LYS A 1 88 ? 5.710 7.033 -19.164 1.00 91.44 88 LYS A O 1
ATOM 707 N N . THR A 1 89 ? 6.906 6.676 -17.302 1.00 93.31 89 THR A N 1
ATOM 708 C CA . THR A 1 89 ? 7.510 8.016 -17.248 1.00 93.31 89 THR A CA 1
ATOM 709 C C . THR A 1 89 ? 8.376 8.297 -18.471 1.00 93.31 89 THR A C 1
ATOM 711 O O . THR A 1 89 ? 8.192 9.330 -19.111 1.00 93.31 89 THR A O 1
ATOM 714 N N . VAL A 1 90 ? 9.253 7.366 -18.861 1.00 92.0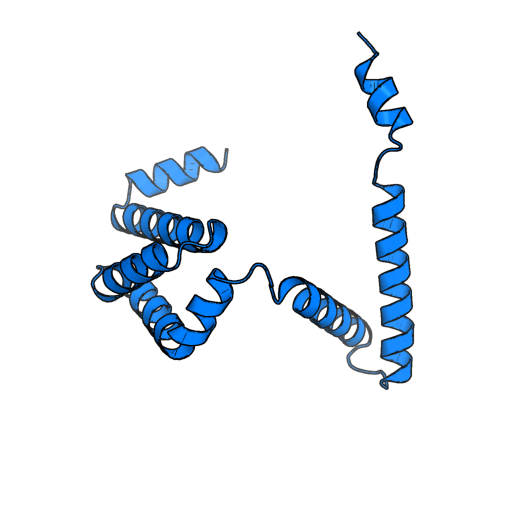6 90 VAL A N 1
ATOM 715 C CA . VAL A 1 90 ? 10.070 7.508 -20.078 1.00 92.06 90 VAL A CA 1
ATOM 716 C C . VAL A 1 90 ? 9.177 7.668 -21.312 1.00 92.06 90 VAL A C 1
ATOM 718 O O . VAL A 1 90 ? 9.374 8.593 -22.096 1.00 92.06 90 VAL A O 1
ATOM 721 N N . LYS A 1 91 ? 8.136 6.839 -21.453 1.00 92.25 91 LYS A N 1
ATOM 722 C CA . LYS A 1 91 ? 7.179 6.934 -22.566 1.00 92.25 91 LYS A CA 1
ATOM 723 C C . LYS A 1 91 ? 6.421 8.269 -22.586 1.00 92.25 91 LYS A C 1
ATOM 725 O O . LYS A 1 91 ? 6.204 8.829 -23.659 1.00 92.25 91 LYS A O 1
ATOM 730 N N . ARG A 1 92 ? 6.040 8.807 -21.422 1.00 94.12 92 ARG A N 1
ATOM 731 C CA . ARG A 1 92 ? 5.378 10.121 -21.296 1.00 94.12 92 ARG A CA 1
ATOM 732 C C . ARG A 1 92 ? 6.310 11.280 -21.649 1.00 94.12 92 ARG A C 1
ATOM 734 O O . ARG A 1 92 ? 5.887 12.174 -22.370 1.00 94.12 92 ARG A O 1
ATOM 741 N N . GLN A 1 93 ? 7.582 11.229 -21.243 1.00 91.69 93 GLN A N 1
ATOM 742 C CA . GLN A 1 93 ? 8.605 12.204 -21.664 1.00 91.69 93 GLN A CA 1
ATOM 743 C C . GLN A 1 93 ? 8.827 12.210 -23.181 1.00 91.69 93 GLN A C 1
ATOM 745 O O . GLN A 1 93 ? 9.348 13.170 -23.736 1.00 91.69 93 GLN A O 1
ATOM 750 N N . MET A 1 94 ? 8.453 11.126 -23.854 1.00 91.75 94 MET A N 1
ATOM 751 C CA . MET A 1 94 ? 8.511 10.994 -25.306 1.00 91.75 94 MET A CA 1
ATOM 752 C C . MET A 1 94 ? 7.201 11.393 -25.991 1.00 91.75 94 MET A C 1
ATOM 754 O O . MET A 1 94 ? 7.049 11.162 -27.187 1.00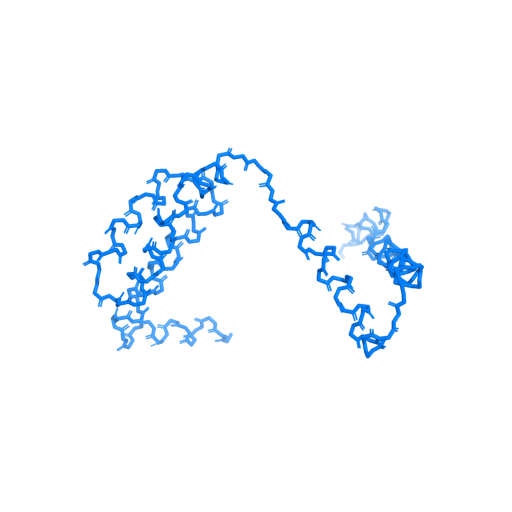 91.75 94 MET A O 1
ATOM 758 N N . LEU A 1 95 ? 6.226 11.939 -25.253 1.00 91.31 95 LEU A N 1
ATOM 759 C CA . LEU A 1 95 ? 4.882 12.245 -25.755 1.00 91.31 95 LEU A CA 1
ATOM 760 C C . LEU A 1 95 ? 4.210 11.020 -26.403 1.00 91.31 95 LEU A C 1
ATOM 762 O O . LEU A 1 95 ? 3.510 11.132 -27.405 1.00 91.31 95 LEU A O 1
ATOM 766 N N . GLY A 1 96 ? 4.489 9.823 -25.876 1.00 86.69 96 GLY A N 1
ATOM 767 C CA . GLY A 1 96 ? 4.006 8.557 -26.431 1.00 86.69 96 GLY A CA 1
ATOM 768 C C . GLY A 1 96 ? 4.709 8.099 -27.714 1.00 86.69 96 GLY A C 1
ATOM 769 O O . GLY A 1 96 ? 4.431 6.997 -28.184 1.00 86.69 96 GLY A O 1
ATOM 770 N N . ARG A 1 97 ? 5.641 8.889 -28.262 1.00 81.12 97 ARG A N 1
ATOM 771 C CA . ARG A 1 97 ? 6.344 8.611 -29.519 1.00 81.12 97 ARG A CA 1
ATOM 772 C C . ARG A 1 97 ? 7.613 7.812 -29.257 1.00 81.12 97 ARG A C 1
ATOM 774 O O . ARG A 1 97 ? 8.620 8.353 -28.828 1.00 81.12 97 ARG A O 1
ATOM 781 N N . GLY A 1 98 ? 7.586 6.517 -29.526 1.00 80.69 98 GLY A N 1
ATOM 782 C CA . GLY A 1 98 ? 8.774 5.675 -29.421 1.00 80.69 98 GLY A CA 1
ATOM 783 C C . GLY A 1 98 ? 8.430 4.211 -29.613 1.00 80.69 98 GLY A C 1
ATOM 784 O O . GLY A 1 98 ? 7.618 3.666 -28.866 1.00 80.69 98 GLY A O 1
ATOM 785 N N . LYS A 1 99 ? 9.054 3.574 -30.608 1.00 87.06 99 LYS A N 1
ATOM 786 C CA . LYS A 1 99 ? 9.006 2.116 -30.771 1.00 87.06 99 LYS A CA 1
ATOM 787 C C . LYS A 1 99 ? 9.741 1.442 -29.601 1.00 87.06 99 LYS A C 1
ATOM 789 O O . LYS A 1 99 ? 10.543 2.084 -28.916 1.00 87.06 99 LYS A O 1
ATOM 794 N N . LEU A 1 100 ? 9.465 0.157 -29.379 1.00 90.12 100 LEU A N 1
ATOM 795 C CA . LEU A 1 100 ? 10.022 -0.642 -28.277 1.00 90.12 100 LEU A CA 1
ATOM 796 C C . LEU A 1 100 ? 11.544 -0.493 -28.127 1.00 90.12 100 LEU A C 1
ATOM 798 O O . LEU A 1 100 ? 12.023 -0.295 -27.012 1.00 90.12 100 LEU A O 1
ATOM 802 N N . ASP A 1 101 ? 12.288 -0.479 -29.232 1.00 92.12 101 ASP A N 1
ATOM 803 C CA . ASP A 1 101 ? 13.752 -0.364 -29.208 1.00 92.12 101 ASP A CA 1
ATOM 804 C C . ASP A 1 101 ? 14.237 0.949 -28.586 1.00 92.12 101 ASP A C 1
ATOM 806 O O . ASP A 1 101 ? 15.171 0.968 -27.781 1.00 92.12 101 ASP A O 1
ATOM 810 N N . LEU A 1 102 ? 13.579 2.064 -28.917 1.00 91.44 102 LEU A N 1
ATOM 811 C CA . LEU A 1 102 ? 13.932 3.378 -28.383 1.00 91.44 102 LEU A CA 1
ATOM 812 C C . LEU A 1 102 ? 13.548 3.499 -26.901 1.00 91.44 102 LEU A C 1
ATOM 814 O O . LEU A 1 102 ? 14.310 4.058 -26.110 1.00 91.44 102 LEU A O 1
ATOM 818 N N . LEU A 1 103 ? 12.398 2.936 -26.513 1.00 92.44 103 LEU A N 1
ATOM 819 C CA . LEU A 1 103 ? 11.981 2.851 -25.110 1.00 92.44 103 LEU A CA 1
ATOM 820 C C . LEU A 1 103 ? 12.974 2.034 -24.282 1.00 92.44 103 LEU A C 1
ATOM 822 O O . LEU A 1 103 ? 13.367 2.477 -23.204 1.00 92.44 103 LEU A O 1
ATOM 826 N N . ARG A 1 104 ? 13.430 0.889 -24.804 1.00 92.38 104 ARG A N 1
ATOM 827 C CA . ARG A 1 104 ? 14.425 0.033 -24.150 1.00 92.38 104 ARG A CA 1
ATOM 828 C C . ARG A 1 104 ? 15.735 0.780 -23.920 1.00 92.38 104 ARG A C 1
ATOM 830 O O . ARG A 1 104 ? 16.212 0.812 -22.790 1.00 92.38 104 ARG A O 1
ATOM 837 N N . LYS A 1 105 ? 16.278 1.436 -24.953 1.00 93.56 105 LYS A N 1
ATOM 838 C CA . LYS A 1 105 ? 17.521 2.224 -24.847 1.00 93.56 105 LYS A CA 1
ATOM 839 C C . LYS A 1 105 ? 17.413 3.321 -23.785 1.00 93.56 105 LYS A C 1
ATOM 841 O O . LYS A 1 105 ? 18.285 3.446 -22.931 1.00 93.56 105 LYS A O 1
ATOM 846 N N . ARG A 1 106 ? 16.314 4.086 -23.786 1.00 92.94 106 ARG A N 1
ATOM 847 C CA . ARG A 1 106 ? 16.098 5.156 -22.798 1.00 92.94 106 ARG A CA 1
ATOM 848 C C . ARG A 1 106 ? 15.865 4.632 -21.383 1.00 92.94 106 ARG A C 1
ATOM 850 O O . ARG A 1 106 ? 16.300 5.271 -20.428 1.00 92.94 106 ARG A O 1
ATOM 857 N N . TYR A 1 107 ? 15.186 3.498 -21.241 1.00 92.12 107 TYR A N 1
ATOM 858 C CA . TYR A 1 107 ? 14.967 2.868 -19.944 1.00 92.12 107 TYR A CA 1
ATOM 859 C C . TYR A 1 107 ? 16.277 2.355 -19.333 1.00 92.12 107 TYR A C 1
ATOM 861 O O . TYR A 1 107 ? 16.532 2.620 -18.161 1.00 92.12 107 TYR A O 1
ATOM 869 N N . LEU A 1 108 ? 17.130 1.695 -20.124 1.00 92.88 108 LEU A N 1
ATOM 870 C CA . LEU A 1 108 ? 18.450 1.239 -19.673 1.00 92.88 108 LEU A CA 1
ATOM 871 C C . LEU A 1 108 ? 19.336 2.417 -19.252 1.00 92.88 108 LEU A C 1
ATOM 873 O O . LEU A 1 108 ? 19.849 2.417 -18.138 1.00 92.88 108 LEU A O 1
ATOM 877 N N . ALA A 1 109 ? 19.390 3.481 -20.059 1.00 91.19 109 ALA A N 1
ATOM 878 C CA . ALA A 1 109 ? 20.123 4.696 -19.701 1.00 91.19 109 ALA A CA 1
ATOM 879 C C . ALA A 1 109 ? 19.605 5.345 -18.397 1.00 91.19 109 ALA A C 1
ATOM 881 O O . ALA A 1 109 ? 20.377 5.876 -17.600 1.00 91.19 109 ALA A O 1
ATOM 882 N N . LEU A 1 110 ? 18.290 5.306 -18.143 1.00 89.75 110 LEU A N 1
ATOM 883 C CA . LEU A 1 110 ? 17.712 5.768 -16.875 1.00 89.75 110 LEU A CA 1
ATOM 884 C C . LEU A 1 110 ? 18.102 4.857 -15.700 1.00 89.75 110 LEU A C 1
ATOM 886 O O . LEU A 1 110 ? 18.380 5.355 -14.607 1.00 89.75 110 LEU A O 1
ATOM 890 N N . ALA A 1 111 ? 18.096 3.540 -15.903 1.00 86.44 111 ALA A N 1
ATOM 891 C CA . ALA A 1 111 ? 18.480 2.567 -14.886 1.00 86.44 111 ALA A CA 1
ATOM 892 C C . ALA A 1 111 ? 19.955 2.730 -14.484 1.00 86.44 111 ALA A C 1
ATOM 894 O O . ALA A 1 111 ? 20.253 2.770 -13.291 1.00 86.44 111 ALA A O 1
ATOM 895 N N . GLU A 1 112 ? 20.846 2.930 -15.456 1.00 86.44 112 GLU A N 1
ATOM 896 C CA . GLU A 1 112 ? 22.267 3.226 -15.232 1.00 86.44 112 GLU A CA 1
ATOM 897 C C . GLU A 1 112 ? 22.456 4.501 -14.404 1.00 86.44 112 GLU A C 1
ATOM 899 O O . GLU A 1 112 ? 23.149 4.478 -13.387 1.00 86.44 112 GLU A O 1
ATOM 904 N N . ARG A 1 113 ? 21.763 5.596 -14.757 1.00 84.81 113 ARG A N 1
ATOM 905 C CA . ARG A 1 113 ? 21.809 6.850 -13.978 1.00 84.81 113 ARG A CA 1
ATOM 906 C C . ARG A 1 113 ? 21.342 6.663 -12.539 1.00 84.81 113 ARG A C 1
ATOM 908 O O . ARG A 1 113 ? 21.946 7.209 -11.621 1.00 84.81 113 ARG A O 1
ATOM 915 N N . ARG A 1 114 ? 20.269 5.898 -12.323 1.00 81.81 114 ARG A N 1
ATOM 916 C CA . ARG A 1 114 ? 19.755 5.611 -10.974 1.00 81.81 114 ARG A CA 1
ATOM 917 C C . ARG A 1 114 ? 20.716 4.761 -10.160 1.00 81.81 114 ARG A C 1
ATOM 919 O O . ARG A 1 114 ? 20.867 5.012 -8.968 1.00 81.81 114 ARG A O 1
ATOM 926 N N . HIS A 1 115 ? 21.342 3.765 -10.784 1.00 78.44 115 HIS A N 1
ATOM 927 C CA . HIS A 1 115 ? 22.367 2.965 -10.127 1.00 78.44 115 HIS A CA 1
ATOM 928 C C . HIS A 1 115 ? 23.563 3.841 -9.742 1.00 78.44 115 HIS A C 1
ATOM 930 O O . HIS A 1 115 ? 24.042 3.737 -8.613 1.00 78.44 115 HIS A O 1
ATOM 936 N N . TRP A 1 116 ? 24.037 4.698 -10.649 1.00 70.75 116 TRP A N 1
ATOM 937 C CA . TRP A 1 116 ? 25.129 5.628 -10.366 1.00 70.75 116 TRP A CA 1
ATOM 938 C C . TRP A 1 116 ? 24.780 6.539 -9.184 1.00 70.75 116 TRP A C 1
ATOM 940 O O . TRP A 1 116 ? 25.516 6.549 -8.205 1.00 70.75 116 TRP A O 1
ATOM 950 N N . TYR A 1 117 ? 23.601 7.172 -9.208 1.00 71.50 117 TYR A N 1
ATOM 951 C CA . TYR A 1 117 ? 23.135 8.055 -8.136 1.00 71.50 117 TYR A CA 1
ATOM 952 C C . TYR A 1 117 ? 23.081 7.352 -6.774 1.00 71.50 117 TYR A C 1
ATOM 954 O O . TYR A 1 117 ? 23.630 7.858 -5.802 1.00 71.50 117 TYR A O 1
ATOM 962 N N . LYS A 1 118 ? 22.493 6.147 -6.704 1.00 76.00 118 LYS A N 1
ATOM 963 C CA . LYS A 1 118 ? 22.450 5.360 -5.459 1.00 76.00 118 LYS A CA 1
ATOM 964 C C . LYS A 1 118 ? 23.846 5.006 -4.940 1.00 76.00 118 LYS A C 1
ATOM 966 O O . LYS A 1 118 ? 24.060 5.045 -3.737 1.00 76.00 118 LYS A O 1
ATOM 971 N N . ARG A 1 119 ? 24.783 4.683 -5.836 1.00 67.69 119 ARG A N 1
ATOM 972 C CA . ARG A 1 119 ? 26.165 4.320 -5.488 1.00 67.69 119 ARG A CA 1
ATOM 973 C C . ARG A 1 119 ? 26.955 5.517 -4.955 1.00 67.69 119 ARG A C 1
ATOM 975 O O . ARG A 1 119 ? 27.726 5.357 -4.025 1.00 67.69 119 ARG A O 1
ATOM 982 N N . THR A 1 120 ? 26.754 6.704 -5.527 1.00 68.50 120 THR A N 1
ATOM 983 C CA . THR A 1 120 ? 27.465 7.931 -5.126 1.00 68.50 120 THR A CA 1
ATOM 984 C C . THR A 1 120 ? 26.907 8.587 -3.867 1.00 68.50 120 THR A C 1
ATOM 986 O O . THR A 1 120 ? 27.586 9.403 -3.258 1.00 68.50 120 THR A O 1
ATOM 989 N N . GLN A 1 121 ? 25.667 8.270 -3.489 1.00 60.78 121 GLN A N 1
ATOM 990 C CA . GLN A 1 121 ? 25.013 8.814 -2.292 1.00 60.78 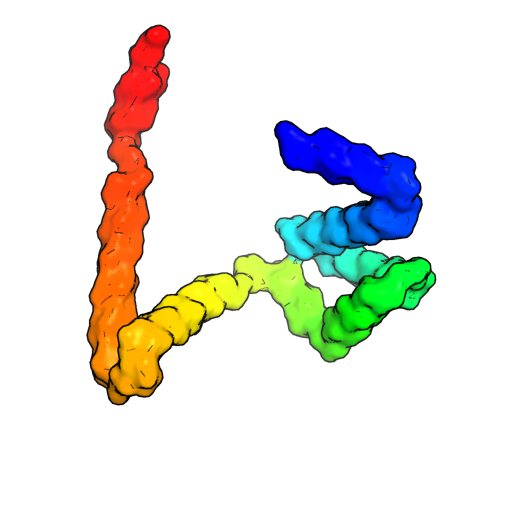121 GLN A CA 1
ATOM 991 C C . GLN A 1 121 ? 25.110 7.907 -1.068 1.00 60.78 121 GLN A C 1
ATOM 993 O O . GLN A 1 12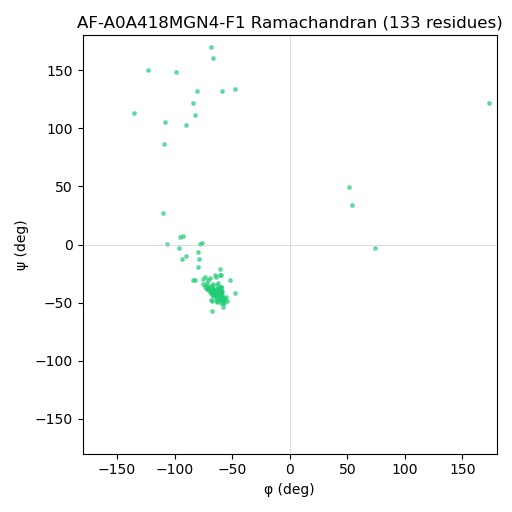1 ? 24.635 8.269 0.006 1.00 60.78 121 GLN A O 1
ATOM 998 N N . GLN A 1 122 ? 25.707 6.730 -1.229 1.00 50.28 122 GLN A N 1
ATOM 999 C CA . GLN A 1 122 ? 26.059 5.864 -0.122 1.00 50.28 122 GLN A CA 1
ATOM 1000 C C . GLN A 1 122 ? 27.394 6.391 0.418 1.00 50.28 122 GLN A C 1
ATOM 1002 O O . GLN A 1 122 ? 28.378 6.354 -0.324 1.00 50.28 122 GLN A O 1
ATOM 1007 N N . PRO A 1 123 ? 27.443 6.971 1.631 1.00 49.06 123 PRO A N 1
ATOM 1008 C CA . PRO A 1 123 ? 28.698 7.487 2.158 1.00 49.06 123 PRO A CA 1
ATOM 1009 C C . PRO A 1 123 ? 29.696 6.328 2.216 1.00 49.06 123 PRO A C 1
ATOM 1011 O O . PRO A 1 123 ? 29.338 5.237 2.669 1.00 49.06 123 PRO A O 1
ATOM 1014 N N . SER A 1 124 ? 30.921 6.540 1.718 1.00 55.03 124 SER A N 1
ATOM 1015 C CA . SER A 1 124 ? 32.014 5.581 1.900 1.00 55.03 124 SER A CA 1
ATOM 1016 C C . SER A 1 124 ? 32.046 5.179 3.372 1.00 55.03 124 SER A C 1
ATOM 1018 O O . SER A 1 124 ? 31.950 6.056 4.232 1.00 55.03 124 SER A O 1
ATOM 1020 N N . SER A 1 125 ? 32.159 3.883 3.682 1.00 56.47 125 SER A N 1
ATOM 1021 C CA . SER A 1 125 ? 32.240 3.415 5.076 1.00 56.47 125 SER A CA 1
ATOM 1022 C C . SER A 1 125 ? 33.331 4.159 5.857 1.00 56.47 125 SER A C 1
ATOM 1024 O O . SER A 1 125 ? 33.151 4.450 7.034 1.00 56.47 125 SER A O 1
ATOM 1026 N N . GLU A 1 126 ? 34.390 4.573 5.157 1.00 54.31 126 GLU A N 1
ATOM 1027 C CA . GLU A 1 126 ? 35.460 5.440 5.651 1.00 54.31 126 GLU A CA 1
ATOM 1028 C C . GLU A 1 126 ? 34.967 6.823 6.120 1.00 54.31 126 GLU A C 1
ATOM 1030 O O . GLU A 1 126 ? 35.374 7.280 7.178 1.00 54.31 126 GLU A O 1
ATOM 1035 N N . LEU A 1 127 ? 34.042 7.483 5.412 1.00 50.66 127 LEU A N 1
ATOM 1036 C CA . LEU A 1 127 ? 33.508 8.796 5.815 1.00 50.66 127 LEU A CA 1
ATOM 1037 C C . LEU A 1 127 ? 32.515 8.701 6.982 1.00 50.66 127 LEU A C 1
ATOM 1039 O O . LEU A 1 127 ? 32.419 9.633 7.776 1.00 50.66 127 LEU A O 1
ATOM 1043 N N . VAL A 1 128 ? 31.787 7.586 7.104 1.00 54.91 128 VAL A N 1
ATOM 1044 C CA . VAL A 1 128 ? 30.891 7.340 8.250 1.00 54.91 128 VAL A CA 1
ATOM 1045 C C . VAL A 1 128 ? 31.697 7.050 9.518 1.00 54.91 128 VAL A C 1
ATOM 1047 O O . VAL A 1 128 ? 31.325 7.536 10.581 1.00 54.91 128 VAL A O 1
ATOM 1050 N N . GLN A 1 129 ? 32.816 6.321 9.404 1.00 51.16 129 GLN A N 1
ATOM 1051 C CA . GLN A 1 129 ? 33.742 6.093 10.520 1.00 51.16 129 GLN A CA 1
ATOM 1052 C C . GLN A 1 129 ? 34.464 7.378 10.936 1.00 51.16 129 GLN A C 1
ATOM 1054 O O . GLN A 1 129 ? 34.437 7.729 12.113 1.00 51.16 129 GLN A O 1
ATOM 1059 N N . VAL A 1 130 ? 35.011 8.138 9.982 1.00 53.38 130 VAL A N 1
ATOM 1060 C CA . VAL A 1 130 ? 35.734 9.390 10.271 1.00 53.38 130 VAL A CA 1
ATOM 1061 C C . VAL A 1 130 ? 34.840 10.427 10.959 1.00 53.38 130 VAL A C 1
ATOM 1063 O O . VAL A 1 130 ? 35.295 11.112 11.865 1.00 53.38 130 VAL A O 1
ATOM 1066 N N . LEU A 1 131 ? 33.556 10.524 10.597 1.00 45.78 131 LEU A N 1
ATOM 1067 C CA . LEU A 1 131 ? 32.616 11.451 11.245 1.00 45.78 131 LEU A CA 1
ATOM 1068 C C . LEU A 1 131 ? 32.080 10.956 12.601 1.00 45.78 131 LEU A C 1
ATOM 1070 O O . LEU A 1 131 ? 31.488 11.746 13.330 1.00 45.78 131 LEU A O 1
ATOM 1074 N N . SER A 1 132 ? 32.281 9.679 12.945 1.00 50.97 132 SER A N 1
ATOM 1075 C CA . SER A 1 132 ? 31.944 9.116 14.264 1.00 50.97 132 SER A CA 1
ATOM 1076 C C . SER A 1 132 ? 33.087 9.194 15.285 1.00 50.97 132 SER A C 1
ATOM 1078 O O . SER A 1 132 ? 32.862 8.931 16.462 1.00 50.97 132 SER A O 1
ATOM 1080 N N . GLU A 1 133 ? 34.293 9.564 14.839 1.00 48.09 133 GLU A N 1
ATOM 1081 C CA . GLU A 1 133 ? 35.508 9.681 15.661 1.00 48.09 133 GLU A CA 1
ATOM 1082 C C . GLU A 1 133 ? 35.920 11.140 15.946 1.00 48.09 133 GLU A C 1
ATOM 1084 O O . GLU A 1 133 ? 36.913 11.379 16.634 1.00 48.09 133 GLU A O 1
ATOM 1089 N N . VAL A 1 134 ? 35.163 12.132 15.460 1.00 45.31 134 VAL A N 1
ATOM 1090 C CA . VAL A 1 134 ? 35.353 13.541 15.848 1.00 45.31 134 VAL A CA 1
ATOM 1091 C C . VAL A 1 134 ? 34.598 13.792 17.166 1.00 45.31 134 VAL A C 1
ATOM 1093 O O . VAL A 1 134 ? 33.392 13.535 17.193 1.00 45.31 134 VAL A O 1
ATOM 1096 N N . PRO A 1 135 ? 35.275 14.240 18.243 1.00 50.22 135 PRO A N 1
ATOM 1097 C CA . PRO A 1 135 ? 34.667 14.434 19.563 1.00 50.22 135 PRO A CA 1
ATOM 1098 C C . PRO A 1 135 ? 33.606 15.540 19.604 1.00 50.22 135 PRO A C 1
ATOM 1100 O O . PRO A 1 135 ? 33.727 16.525 18.838 1.00 50.22 135 PRO A O 1
#

Radius of gyration: 22.42 Å; Cα contacts (8 Å, |Δi|>4): 55; chains: 1; bounding box: 56×37×50 Å

Foldseek 3Di:
DVVVVLVVVVVVDVVSVVVVVLVVQCVCCQVVLPLVSNVVSLVCLCPDPDVVSVVVSVVCVVVVVVSNVNSVDPDDCVVVVVLVVLLVVLCVVVVVDDDPVRSVVVSVVVVVVVVVVVVVPPPDPVVVVVVVPDD

Solvent-accessible surface a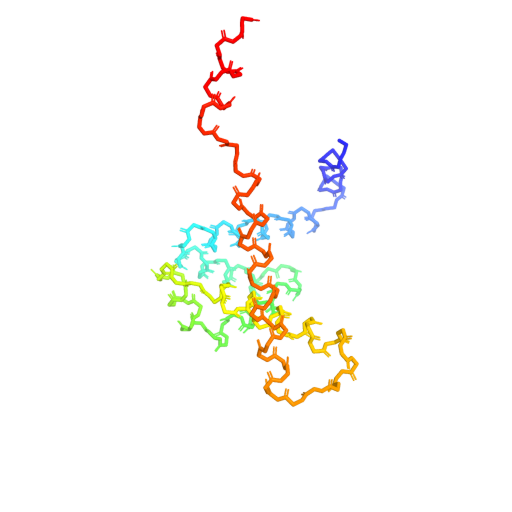rea (backbone atoms only — not comparable to full-atom values): 7656 Å² total; per-residue (Å²): 115,71,69,63,54,51,52,55,50,37,75,73,31,68,66,54,35,49,52,51,52,55,51,50,54,49,51,50,20,60,80,64,45,32,54,71,53,42,54,52,47,36,56,51,26,59,73,45,98,50,71,70,42,30,56,50,30,54,55,48,58,75,45,35,69,62,54,46,51,51,34,74,43,96,68,68,65,60,69,58,50,52,52,52,51,51,50,50,50,56,39,54,78,41,75,68,63,66,59,71,70,56,49,50,55,54,46,50,55,50,50,52,52,51,51,51,52,57,59,72,69,49,74,53,70,66,58,58,51,58,66,69,71,61,132

Secondary structure (DSSP, 8-state):
-HHHHHHHHHHH-HHHHHHHHHHHHHHHHHHTT-HHHHHHHHHHHHHSS-HHHHHHHHHHHHTHHHHHHHHHSS--SHHHHHHHHHHHHHHHHTTT---HHHHHHHHHHHHHHHHHHHHHSS--HHHHHHHHS--